Protein AF-A0A0F8W5F3-F1 (afdb_monomer_lite)

Radius of gyration: 30.35 Å; chains: 1; bounding box: 36×34×103 Å

Secondary structure (DSSP, 8-state):
-PPPGGGTS-HHHHHHHHT-B-TTT-PBP-STTEEEEEEEE--SSS--EEEEEEEE-TTT--EEEEE-TTS--SSHHHHHHHHHHHHHHHHHHHHHHHHHHHHTTS--HHHHHHHHHHHTT-SSHHHHHHHTTPPPPPPP-----

Foldseek 3Di:
DPDQPLVLDDPVVQVVQQPDADPPPRHRFDSNQFDDKDWDADPPVQRFIWIWTWGQDPPPRDIDIDIDRVPGPVDPVVVVVVSVVSVVVVVVVVVVVVVVVVCVPDQDPVSVVVVVVVVVVDPDPQRVCVVVVHHDPPPDPPPDD

pLDDT: mean 73.22, std 14.49, range [39.75, 96.0]

Structure (mmCIF, N/CA/C/O backbone):
data_AF-A0A0F8W5F3-F1
#
_entry.id   AF-A0A0F8W5F3-F1
#
loop_
_atom_site.group_PDB
_atom_site.id
_atom_site.type_symbol
_atom_site.label_atom_id
_atom_site.label_alt_id
_atom_site.label_comp_id
_atom_site.label_asym_id
_atom_site.label_entity_id
_atom_site.label_seq_id
_atom_site.pdbx_PDB_ins_code
_atom_site.Cartn_x
_atom_site.Cartn_y
_atom_site.Cartn_z
_atom_site.occupancy
_atom_site.B_iso_or_equiv
_atom_site.auth_seq_id
_atom_site.auth_comp_id
_atom_site.auth_asym_id
_atom_site.auth_atom_id
_atom_site.pdbx_PDB_model_num
ATOM 1 N N . MET A 1 1 ? -5.686 -15.387 12.356 1.00 39.75 1 MET A N 1
ATOM 2 C CA . MET A 1 1 ? -6.046 -14.766 11.063 1.00 39.75 1 MET A CA 1
ATOM 3 C C . MET A 1 1 ? -4.818 -14.066 10.497 1.00 39.75 1 MET A C 1
ATOM 5 O O . MET A 1 1 ? -4.204 -13.306 11.246 1.00 39.75 1 MET A O 1
ATOM 9 N N . PRO A 1 2 ? -4.400 -14.353 9.251 1.00 47.19 2 PRO A N 1
ATOM 10 C CA . PRO A 1 2 ? -3.335 -13.592 8.602 1.00 47.19 2 PRO A CA 1
ATOM 11 C C . PRO A 1 2 ? -3.741 -12.114 8.531 1.00 47.19 2 PRO A C 1
ATOM 13 O O . PRO A 1 2 ? -4.908 -11.794 8.311 1.00 47.19 2 PRO A O 1
ATOM 16 N N . LYS A 1 3 ? -2.796 -11.209 8.799 1.00 50.59 3 LYS A N 1
ATOM 17 C CA . LYS A 1 3 ? -3.056 -9.767 8.715 1.00 50.59 3 LYS A CA 1
ATOM 18 C C . LYS A 1 3 ? -3.326 -9.400 7.250 1.00 50.59 3 LYS A C 1
ATOM 20 O O . LYS A 1 3 ? -2.617 -9.921 6.389 1.00 50.59 3 LYS A O 1
ATOM 25 N N . PRO A 1 4 ? -4.291 -8.511 6.959 1.00 58.03 4 PRO A N 1
ATOM 26 C CA . PRO A 1 4 ? -4.536 -8.072 5.592 1.00 58.03 4 PRO A CA 1
ATOM 27 C C . PRO A 1 4 ? -3.266 -7.434 5.009 1.00 58.03 4 PRO A C 1
ATOM 29 O O . PRO A 1 4 ? -2.551 -6.700 5.703 1.00 58.03 4 PRO A O 1
ATOM 32 N N . PHE A 1 5 ? -2.989 -7.712 3.729 1.00 59.22 5 PHE A N 1
ATOM 33 C CA . PHE A 1 5 ? -1.820 -7.222 2.976 1.00 59.22 5 PHE A CA 1
ATOM 34 C C . PHE A 1 5 ? -1.622 -5.700 3.075 1.00 59.22 5 PHE A C 1
ATOM 36 O O . PHE A 1 5 ? -0.507 -5.181 2.976 1.00 59.22 5 PHE A O 1
ATOM 43 N N . SER A 1 6 ? -2.708 -4.982 3.346 1.00 58.53 6 SER A N 1
ATOM 44 C CA . SER A 1 6 ? -2.778 -3.532 3.433 1.00 58.53 6 SER A CA 1
ATOM 45 C C . SER A 1 6 ? -1.848 -2.881 4.463 1.00 58.53 6 SER A C 1
ATOM 47 O O . SER A 1 6 ? -1.475 -1.720 4.287 1.00 58.53 6 SER A O 1
ATOM 49 N N . TYR A 1 7 ? -1.413 -3.592 5.512 1.00 62.94 7 TYR A N 1
ATOM 50 C CA . TYR A 1 7 ? -0.531 -3.008 6.536 1.00 62.94 7 TYR A CA 1
ATOM 51 C C . TYR A 1 7 ? 0.925 -2.843 6.067 1.00 62.94 7 TYR A C 1
ATOM 53 O O . TYR A 1 7 ? 1.683 -2.037 6.625 1.00 62.94 7 TYR A O 1
ATOM 61 N N . TRP A 1 8 ? 1.335 -3.594 5.044 1.00 68.69 8 TRP A N 1
ATOM 62 C CA . TRP A 1 8 ? 2.713 -3.614 4.543 1.00 68.69 8 TRP A CA 1
ATOM 63 C C . TRP A 1 8 ? 2.935 -2.742 3.316 1.00 68.69 8 TRP A C 1
ATOM 65 O O . TRP A 1 8 ? 4.083 -2.475 2.970 1.00 68.69 8 TRP A O 1
ATOM 75 N N . LEU A 1 9 ? 1.863 -2.222 2.722 1.00 74.19 9 LEU A N 1
ATOM 76 C CA . LEU A 1 9 ? 1.976 -1.341 1.573 1.00 74.19 9 LEU A CA 1
ATOM 77 C C . LEU A 1 9 ? 2.673 -0.018 1.937 1.00 74.19 9 LEU A C 1
ATOM 79 O O . LEU A 1 9 ? 2.374 0.578 2.986 1.00 74.19 9 LEU A O 1
ATOM 83 N N . PRO A 1 10 ? 3.579 0.472 1.074 1.00 74.12 10 PRO A N 1
ATOM 84 C CA . PRO A 1 10 ? 4.069 1.837 1.127 1.00 74.12 10 PRO A CA 1
ATOM 8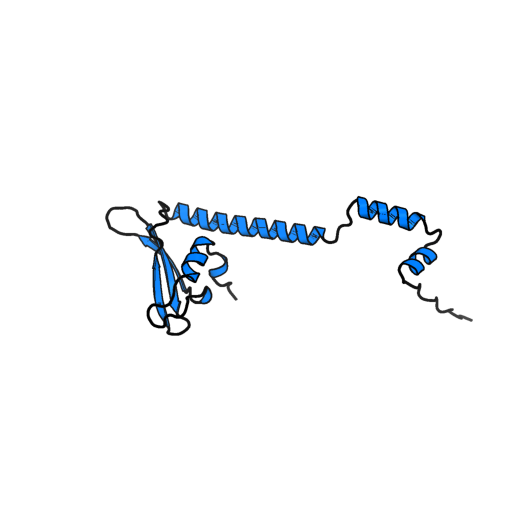5 C C . PRO A 1 10 ? 2.947 2.875 1.112 1.00 74.12 10 PRO A C 1
ATOM 87 O O . PRO A 1 10 ? 1.897 2.670 0.506 1.00 74.12 10 PRO A O 1
ATOM 90 N N . GLU A 1 11 ? 3.177 4.005 1.779 1.00 76.12 11 GLU A N 1
ATOM 91 C CA . GLU A 1 11 ? 2.197 5.093 1.892 1.00 76.12 11 GLU A CA 1
ATOM 92 C C . GLU A 1 11 ? 1.752 5.613 0.521 1.00 76.12 11 GLU A C 1
ATOM 94 O O . GLU A 1 11 ? 0.562 5.772 0.273 1.00 76.12 11 GLU A O 1
ATOM 99 N N . TRP A 1 12 ? 2.689 5.769 -0.413 1.00 76.44 12 TRP A N 1
ATOM 100 C CA . TRP A 1 12 ? 2.390 6.226 -1.767 1.00 76.44 12 TRP A CA 1
ATOM 101 C C . TRP A 1 12 ? 1.472 5.257 -2.541 1.00 76.44 12 TRP A C 1
ATOM 103 O O . TRP A 1 12 ? 0.600 5.702 -3.291 1.00 76.44 12 TRP A O 1
ATOM 113 N N . MET A 1 13 ? 1.600 3.940 -2.320 1.00 79.19 13 MET A N 1
ATOM 114 C CA . MET A 1 13 ? 0.699 2.945 -2.914 1.00 79.19 13 MET A CA 1
ATOM 115 C C . MET A 1 13 ? -0.688 3.061 -2.292 1.00 79.19 13 MET A C 1
ATOM 117 O O . MET A 1 13 ? -1.671 3.126 -3.019 1.00 79.19 13 MET A O 1
ATOM 121 N N . GLN A 1 14 ? -0.773 3.169 -0.963 1.00 79.31 14 GLN A N 1
ATOM 122 C CA . GLN A 1 14 ? -2.052 3.359 -0.270 1.00 79.31 14 GLN A CA 1
ATOM 123 C C . GLN A 1 14 ? -2.776 4.624 -0.753 1.00 79.31 14 GLN A C 1
ATOM 125 O O . GLN A 1 14 ? -3.969 4.572 -1.036 1.00 79.31 14 GLN A O 1
ATOM 130 N N . ASN A 1 15 ? -2.051 5.732 -0.922 1.00 82.19 15 ASN A N 1
ATOM 131 C CA . ASN A 1 15 ? -2.613 6.983 -1.433 1.00 82.19 15 ASN A CA 1
ATOM 132 C C . ASN A 1 15 ? -3.138 6.828 -2.862 1.00 82.19 15 ASN A C 1
ATOM 134 O O . ASN A 1 15 ? -4.204 7.342 -3.181 1.00 82.19 15 ASN A O 1
ATOM 138 N N . THR A 1 16 ? -2.427 6.081 -3.709 1.00 82.12 16 THR A N 1
ATOM 139 C CA . THR A 1 16 ? -2.885 5.811 -5.078 1.00 82.12 16 THR A CA 1
ATOM 140 C C . THR A 1 16 ? -4.128 4.927 -5.101 1.00 82.12 16 THR A C 1
ATOM 142 O O . THR A 1 16 ? -4.979 5.114 -5.955 1.00 82.12 16 THR A O 1
ATOM 145 N N . ILE A 1 17 ? -4.255 3.969 -4.183 1.00 83.75 17 ILE A N 1
ATOM 146 C CA . ILE A 1 17 ? -5.433 3.092 -4.107 1.00 83.75 17 ILE A CA 1
ATOM 147 C C . ILE A 1 17 ? -6.658 3.888 -3.661 1.00 83.75 17 ILE A C 1
ATOM 149 O O . ILE A 1 17 ? -7.705 3.797 -4.292 1.00 83.75 17 ILE A O 1
ATOM 153 N N . ASN A 1 18 ? -6.501 4.729 -2.637 1.00 84.12 18 ASN A N 1
ATOM 154 C CA . ASN A 1 18 ? -7.595 5.520 -2.069 1.00 84.12 18 ASN A CA 1
ATOM 155 C C . ASN A 1 18 ? -8.187 6.551 -3.049 1.00 84.12 18 ASN A C 1
ATOM 157 O O . ASN A 1 18 ? -9.281 7.054 -2.811 1.00 84.12 18 ASN A O 1
ATOM 161 N N . THR A 1 19 ? -7.483 6.896 -4.132 1.00 87.38 19 THR A N 1
ATOM 162 C CA . THR A 1 19 ? -7.998 7.797 -5.179 1.00 87.38 19 THR A CA 1
ATOM 163 C C . THR A 1 19 ? -8.700 7.060 -6.318 1.00 87.38 19 THR A C 1
ATOM 165 O O . THR A 1 19 ? -9.242 7.700 -7.220 1.00 87.38 19 THR A O 1
ATOM 168 N N . ARG A 1 20 ? -8.699 5.722 -6.314 1.00 89.12 20 ARG A N 1
ATOM 169 C CA . ARG A 1 20 ? -9.289 4.907 -7.378 1.00 89.12 20 ARG A CA 1
ATOM 170 C C . ARG A 1 20 ? -10.710 4.497 -7.024 1.00 89.12 20 ARG A C 1
ATOM 172 O O . ARG A 1 20 ? -11.029 4.146 -5.893 1.00 89.12 20 ARG A O 1
ATOM 179 N N . THR A 1 21 ? -11.549 4.477 -8.048 1.00 94.38 21 THR A N 1
ATOM 180 C CA . THR A 1 21 ? -12.921 3.981 -7.984 1.00 94.38 21 THR A CA 1
ATOM 181 C C . THR A 1 21 ? -13.104 2.851 -8.984 1.00 94.38 21 THR A C 1
ATOM 183 O O . THR A 1 21 ? -12.447 2.804 -10.030 1.00 94.38 21 THR A O 1
ATOM 186 N N . CYS A 1 22 ? -13.999 1.922 -8.660 1.00 94.31 22 CYS A N 1
ATOM 187 C CA . CYS A 1 22 ? -14.379 0.844 -9.554 1.00 94.31 22 CYS A CA 1
ATOM 188 C C . CYS A 1 22 ? -14.936 1.424 -10.858 1.00 94.31 22 CYS A C 1
ATOM 190 O O . CYS A 1 22 ? -15.847 2.253 -10.848 1.00 94.31 22 CYS A O 1
ATOM 192 N N . SER A 1 23 ? -14.425 0.971 -12.003 1.00 94.44 23 SER A N 1
ATOM 193 C CA . SER A 1 23 ? -14.892 1.458 -13.303 1.00 94.44 23 SER A CA 1
ATOM 194 C C . SER A 1 23 ? -16.366 1.127 -13.564 1.00 94.44 23 SER A C 1
ATOM 196 O O . SER A 1 23 ? -17.023 1.924 -14.238 1.00 94.44 23 SER A O 1
ATOM 198 N N . GLN A 1 24 ? -16.872 0.027 -12.989 1.00 95.50 24 GLN A N 1
ATOM 199 C CA . GLN A 1 24 ? -18.244 -0.465 -13.150 1.00 95.50 24 GLN A CA 1
ATOM 200 C C . GLN A 1 24 ? -19.247 0.252 -12.237 1.00 95.50 24 GLN A C 1
ATOM 202 O O . GLN A 1 24 ? -20.150 0.919 -12.729 1.00 95.50 24 GLN A O 1
ATOM 207 N N . CYS A 1 25 ? -19.089 0.160 -10.911 1.00 95.56 25 CYS A N 1
ATOM 208 C CA . CYS A 1 25 ? -20.075 0.690 -9.957 1.00 95.56 25 CYS A CA 1
ATOM 209 C C . CYS A 1 25 ? -19.691 2.034 -9.321 1.00 95.56 25 CYS A C 1
ATOM 211 O O . CYS A 1 25 ? -20.444 2.557 -8.509 1.00 95.56 25 CYS A O 1
ATOM 213 N N . LYS A 1 26 ? -18.517 2.586 -9.659 1.00 95.50 26 LYS A N 1
ATOM 214 C CA . LYS A 1 26 ? -17.960 3.839 -9.112 1.00 95.50 26 LYS A CA 1
ATOM 215 C C . LYS A 1 26 ? -17.677 3.847 -7.608 1.00 95.50 26 LYS A C 1
ATOM 217 O O . LYS A 1 26 ? -17.186 4.858 -7.111 1.00 95.50 26 LYS A O 1
ATOM 222 N N . ASN A 1 27 ? -17.877 2.733 -6.904 1.00 94.88 27 ASN A N 1
ATOM 223 C CA . ASN A 1 27 ? -17.501 2.646 -5.497 1.00 94.88 27 ASN A CA 1
ATOM 224 C C . ASN A 1 27 ? -15.978 2.757 -5.330 1.00 94.88 27 ASN A C 1
ATOM 226 O O . ASN A 1 27 ? -15.231 2.208 -6.149 1.00 94.88 27 ASN A O 1
ATOM 230 N N . PRO A 1 28 ? -15.507 3.500 -4.314 1.00 93.31 28 PRO A N 1
ATOM 231 C CA . PRO A 1 28 ? -14.085 3.657 -4.047 1.00 93.31 28 PRO A CA 1
ATOM 232 C C . PRO A 1 28 ? -13.469 2.321 -3.649 1.00 93.31 28 PRO A C 1
ATOM 234 O O . PRO A 1 28 ? -14.083 1.554 -2.910 1.00 93.31 28 PRO A O 1
ATOM 237 N N . TYR A 1 29 ? -12.254 2.062 -4.130 1.00 90.94 29 TYR A N 1
ATOM 238 C CA . TYR A 1 29 ? -11.499 0.904 -3.673 1.00 90.94 29 TYR A CA 1
ATOM 239 C C . TYR A 1 29 ? -10.989 1.134 -2.254 1.00 90.94 29 TYR A C 1
ATOM 241 O O . TYR A 1 29 ? -10.466 2.204 -1.931 1.00 90.94 29 TYR A O 1
ATOM 249 N N . THR A 1 30 ? -11.091 0.106 -1.422 1.00 88.19 30 THR A N 1
ATOM 250 C CA . THR A 1 30 ? -10.489 0.076 -0.094 1.00 88.19 30 THR A CA 1
ATOM 251 C C . THR A 1 30 ? -9.289 -0.864 -0.052 1.00 88.19 30 THR A C 1
ATOM 253 O O . THR A 1 30 ? -8.898 -1.518 -1.021 1.00 88.19 30 THR A O 1
ATOM 256 N N . LYS A 1 31 ? -8.652 -0.912 1.114 1.00 83.50 31 LYS A N 1
ATOM 257 C CA . LYS A 1 31 ? -7.517 -1.788 1.405 1.00 83.50 31 LYS A CA 1
ATOM 258 C C . LYS A 1 31 ? -7.892 -3.268 1.393 1.00 83.50 31 LYS A C 1
ATOM 260 O O . LYS A 1 31 ? -7.029 -4.111 1.161 1.00 83.50 31 LYS A O 1
ATOM 265 N N . GLU A 1 32 ? -9.148 -3.558 1.692 1.00 86.56 32 GLU A N 1
ATOM 266 C CA . GLU A 1 32 ? -9.733 -4.891 1.770 1.00 86.56 32 GLU A CA 1
ATOM 267 C C . GLU A 1 32 ? -10.054 -5.442 0.377 1.00 86.56 32 GLU A C 1
ATOM 269 O O . GLU A 1 32 ? -10.047 -6.654 0.197 1.00 86.56 32 GLU A O 1
ATOM 274 N N . ASP A 1 33 ? -10.234 -4.563 -0.613 1.00 90.06 33 ASP A N 1
ATOM 275 C CA . ASP A 1 33 ? -10.438 -4.942 -2.014 1.00 90.06 33 ASP A CA 1
ATOM 276 C C . ASP A 1 33 ? -9.145 -5.442 -2.689 1.00 90.06 33 ASP A C 1
ATOM 278 O O . ASP A 1 33 ? -9.171 -5.877 -3.836 1.00 90.06 33 ASP A O 1
ATOM 282 N N . ILE A 1 34 ? -7.985 -5.351 -2.029 1.00 88.75 34 ILE A N 1
ATOM 283 C CA . ILE A 1 34 ? -6.696 -5.775 -2.591 1.00 88.75 34 ILE A CA 1
ATOM 284 C C . ILE A 1 34 ? -6.556 -7.291 -2.475 1.00 88.75 34 ILE A C 1
ATOM 286 O O . ILE A 1 34 ? -6.404 -7.819 -1.372 1.00 88.75 34 ILE A O 1
ATOM 290 N N . ILE A 1 35 ? -6.511 -7.974 -3.620 1.00 90.62 35 ILE A N 1
ATOM 291 C CA . ILE A 1 35 ? -6.394 -9.438 -3.677 1.00 90.62 35 ILE A CA 1
ATOM 292 C C . ILE A 1 35 ? -4.993 -9.916 -4.062 1.00 90.62 35 ILE A C 1
ATOM 294 O O . ILE A 1 35 ? -4.589 -11.004 -3.653 1.00 90.62 35 ILE A O 1
ATOM 298 N N . ALA A 1 36 ? -4.221 -9.105 -4.792 1.00 87.19 36 ALA A N 1
ATOM 299 C CA . ALA A 1 36 ? -2.842 -9.431 -5.138 1.00 87.19 36 ALA A CA 1
ATOM 300 C C . ALA A 1 36 ? -1.979 -8.185 -5.370 1.00 87.19 36 ALA A C 1
ATOM 302 O O . ALA A 1 36 ? -2.464 -7.103 -5.705 1.00 87.19 36 ALA A O 1
ATOM 303 N N . ILE A 1 37 ? -0.669 -8.360 -5.209 1.00 83.44 37 ILE A N 1
ATOM 304 C CA . ILE A 1 37 ? 0.364 -7.380 -5.551 1.00 83.44 37 ILE A CA 1
ATOM 305 C C . ILE A 1 37 ? 1.418 -8.139 -6.345 1.00 83.44 37 ILE A C 1
ATOM 307 O O . ILE A 1 37 ? 1.834 -9.221 -5.928 1.00 83.44 37 ILE A O 1
ATOM 311 N N . GLY A 1 38 ? 1.853 -7.590 -7.473 1.00 79.00 38 GLY A N 1
ATOM 312 C CA . GLY A 1 38 ? 2.810 -8.268 -8.334 1.00 79.00 38 GLY A CA 1
ATOM 313 C C . GLY A 1 38 ? 3.653 -7.318 -9.162 1.00 79.00 38 GLY A C 1
ATOM 314 O O . GLY A 1 38 ? 3.496 -6.096 -9.129 1.00 79.00 38 GLY A O 1
ATOM 315 N N . VAL A 1 39 ? 4.565 -7.912 -9.919 1.00 77.94 39 VAL A N 1
ATOM 316 C CA . VAL A 1 39 ? 5.437 -7.221 -10.863 1.00 77.94 39 VAL A CA 1
ATOM 317 C C . VAL A 1 39 ? 5.269 -7.892 -12.212 1.00 77.94 39 VAL A C 1
ATOM 319 O O . VAL A 1 39 ? 5.256 -9.117 -12.297 1.00 77.94 39 VAL A O 1
ATOM 322 N N . ARG A 1 40 ? 5.120 -7.090 -13.265 1.00 77.31 40 ARG A N 1
ATOM 323 C CA . ARG A 1 40 ? 5.062 -7.574 -14.644 1.00 77.31 40 ARG A CA 1
ATOM 324 C C . ARG A 1 40 ? 6.247 -7.037 -15.433 1.00 77.31 40 ARG A C 1
ATOM 326 O O . ARG A 1 40 ? 6.549 -5.847 -15.340 1.00 77.31 40 ARG A O 1
ATOM 333 N N . SER A 1 41 ? 6.889 -7.907 -16.206 1.00 72.69 41 SER A N 1
ATOM 334 C CA . SER A 1 41 ? 7.821 -7.492 -17.256 1.00 72.69 41 SER A CA 1
ATOM 335 C C . SER A 1 41 ? 7.023 -6.933 -18.431 1.00 72.69 41 SER A C 1
ATOM 337 O O . SER A 1 41 ? 5.928 -7.421 -18.722 1.00 72.69 41 SER A O 1
ATOM 339 N N . THR A 1 42 ? 7.545 -5.905 -19.091 1.00 67.88 42 THR A N 1
ATOM 340 C CA . THR A 1 42 ? 7.030 -5.463 -20.390 1.00 67.88 42 TH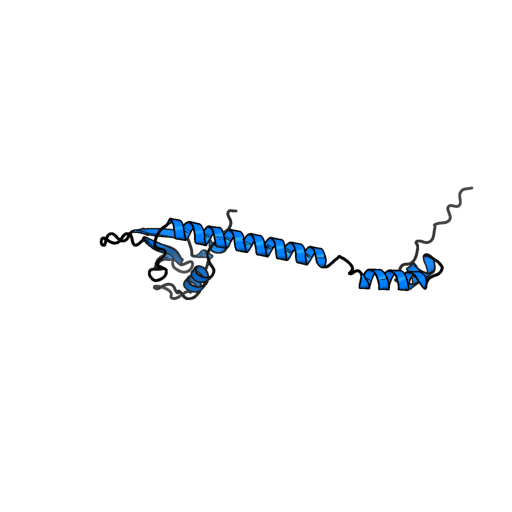R A CA 1
ATOM 341 C C . THR A 1 42 ? 8.042 -5.839 -21.465 1.00 67.88 42 THR A C 1
ATOM 343 O O . THR A 1 42 ? 9.143 -5.304 -21.489 1.00 67.88 42 THR A O 1
ATOM 346 N N . ASP A 1 43 ? 7.677 -6.764 -22.356 1.00 61.00 43 ASP A N 1
ATOM 347 C CA . ASP A 1 43 ? 8.575 -7.369 -23.361 1.00 61.00 43 ASP A CA 1
ATOM 348 C C . ASP A 1 43 ? 8.921 -6.442 -24.547 1.00 61.00 43 ASP A C 1
ATOM 350 O O . ASP A 1 43 ? 9.224 -6.892 -25.649 1.00 61.00 43 ASP A O 1
ATOM 354 N N . ASN A 1 44 ? 8.936 -5.124 -24.345 1.00 60.88 44 ASN A N 1
ATOM 355 C CA . ASN A 1 44 ? 9.214 -4.146 -25.403 1.00 60.88 44 ASN A CA 1
ATOM 356 C C . ASN A 1 44 ? 10.724 -3.888 -25.607 1.00 60.88 44 ASN A C 1
ATOM 358 O O . ASN A 1 44 ? 11.123 -2.799 -26.011 1.00 60.88 44 ASN A O 1
ATOM 362 N N . GLY A 1 45 ? 11.585 -4.864 -25.299 1.00 54.34 45 GLY A N 1
ATOM 363 C CA . GLY A 1 45 ? 13.047 -4.740 -25.420 1.00 54.34 45 GLY A CA 1
ATOM 364 C C . GLY A 1 45 ? 13.721 -3.922 -24.310 1.00 54.34 45 GLY A C 1
ATOM 365 O O . GLY A 1 45 ? 14.947 -3.862 -24.244 1.00 54.34 45 GLY A O 1
ATOM 366 N N . SER A 1 46 ? 12.943 -3.338 -23.402 1.00 57.31 46 SER A N 1
ATOM 367 C CA . SER A 1 46 ? 13.422 -2.736 -22.162 1.00 57.31 46 SER A CA 1
ATOM 368 C C . SER A 1 46 ? 13.183 -3.701 -21.000 1.00 57.31 46 SER A C 1
ATOM 370 O O . SER A 1 46 ? 12.074 -4.206 -20.864 1.00 57.31 46 SER A O 1
ATOM 372 N N . LEU A 1 47 ? 14.166 -3.902 -20.116 1.00 57.50 47 LEU A N 1
ATOM 373 C CA . LEU A 1 47 ? 14.025 -4.610 -18.824 1.00 57.50 47 LEU A CA 1
ATOM 374 C C . LEU A 1 47 ? 13.104 -3.855 -17.830 1.00 57.50 47 LEU A C 1
ATOM 376 O O . LEU A 1 47 ? 13.317 -3.867 -16.619 1.00 57.50 47 LEU A O 1
ATOM 380 N N . GLU A 1 48 ? 12.097 -3.139 -18.328 1.00 64.81 48 GLU A N 1
ATOM 381 C CA . GLU A 1 48 ? 11.186 -2.337 -17.527 1.00 64.81 48 GLU A CA 1
ATOM 382 C C . GLU A 1 48 ? 10.149 -3.252 -16.875 1.00 64.81 48 GLU A C 1
ATOM 384 O O . GLU A 1 48 ? 9.226 -3.785 -17.501 1.00 64.81 48 GLU A O 1
ATOM 389 N N . CYS A 1 49 ? 10.329 -3.435 -15.572 1.00 69.12 49 CYS A N 1
ATOM 390 C CA . CYS A 1 49 ? 9.363 -4.067 -14.697 1.00 69.12 49 CYS A CA 1
ATOM 391 C C . CYS A 1 49 ? 8.387 -3.007 -14.179 1.00 69.12 49 CYS A C 1
ATOM 393 O O . CYS A 1 49 ? 8.794 -1.963 -13.677 1.00 69.12 49 CYS A O 1
ATOM 395 N N . SER A 1 50 ? 7.087 -3.278 -14.268 1.00 74.56 50 SER A N 1
ATOM 396 C CA . SER A 1 50 ? 6.048 -2.434 -13.680 1.00 74.56 50 SER A CA 1
ATOM 397 C C . SER A 1 50 ? 5.362 -3.158 -12.535 1.00 74.56 50 SER A C 1
ATOM 399 O O . SER A 1 50 ? 4.893 -4.286 -12.688 1.00 74.56 50 SER A O 1
ATOM 401 N N . MET A 1 51 ? 5.245 -2.491 -11.393 1.00 77.94 51 MET A N 1
ATOM 402 C CA . MET A 1 51 ? 4.430 -2.999 -10.297 1.00 77.94 51 MET A CA 1
ATOM 403 C C . MET A 1 51 ? 2.946 -2.846 -10.618 1.00 77.94 51 MET A C 1
ATOM 405 O O . MET A 1 51 ? 2.529 -1.862 -11.241 1.00 77.94 51 MET A O 1
ATOM 409 N N . TYR A 1 52 ? 2.145 -3.789 -10.135 1.00 85.12 52 TYR A N 1
ATOM 410 C CA . TYR A 1 52 ? 0.699 -3.690 -10.165 1.00 85.12 52 TYR A CA 1
ATOM 411 C C . TYR A 1 52 ? 0.060 -4.150 -8.854 1.00 85.12 52 TYR A C 1
ATOM 413 O O . TYR A 1 52 ? 0.621 -4.944 -8.099 1.00 85.12 52 TYR A O 1
ATOM 421 N N . ILE A 1 53 ? -1.144 -3.643 -8.608 1.00 88.31 53 ILE A N 1
ATOM 422 C CA . ILE A 1 53 ? -2.065 -4.155 -7.595 1.00 88.31 53 ILE A CA 1
ATOM 423 C C . ILE A 1 53 ? -3.315 -4.646 -8.311 1.00 88.31 53 ILE A C 1
ATOM 425 O O . ILE A 1 53 ? -3.836 -3.959 -9.193 1.00 88.31 53 ILE A O 1
ATOM 429 N N . GLU A 1 54 ? -3.772 -5.833 -7.933 1.00 91.75 54 GLU A N 1
ATOM 430 C CA . GLU A 1 54 ? -5.054 -6.379 -8.354 1.00 91.75 54 GLU A CA 1
ATOM 431 C C . GLU A 1 54 ? -6.100 -6.134 -7.271 1.00 91.75 54 GLU A C 1
ATOM 433 O O . GLU A 1 54 ? -5.885 -6.415 -6.086 1.00 91.75 54 GLU A O 1
ATOM 438 N N . HIS A 1 55 ? -7.231 -5.594 -7.708 1.00 92.38 55 HIS A N 1
ATOM 439 C CA . HIS A 1 55 ? -8.367 -5.252 -6.874 1.00 92.38 55 HIS A CA 1
ATOM 440 C C . HIS A 1 55 ? -9.575 -6.090 -7.269 1.00 92.38 55 HIS A C 1
ATOM 442 O O . HIS A 1 55 ? -9.844 -6.229 -8.460 1.00 92.38 55 HIS A O 1
ATOM 448 N N . GLU A 1 56 ? -10.348 -6.550 -6.294 1.00 94.62 56 GLU A N 1
ATOM 449 C CA . GLU A 1 56 ? -11.694 -7.086 -6.478 1.00 94.62 56 GLU A CA 1
ATOM 450 C C . GLU A 1 56 ? -12.679 -6.165 -5.759 1.00 94.62 56 GLU A C 1
ATOM 452 O O . GLU A 1 56 ? -12.610 -5.998 -4.547 1.00 94.62 56 GLU A O 1
ATOM 457 N N . CYS A 1 57 ? -13.568 -5.504 -6.505 1.00 94.50 57 CYS A N 1
ATOM 458 C CA . CYS A 1 57 ? -14.499 -4.547 -5.914 1.00 94.50 57 CYS A CA 1
ATOM 459 C C . CYS A 1 57 ? -15.494 -5.256 -4.989 1.00 94.50 57 CYS A C 1
ATOM 461 O O . CYS A 1 57 ? -16.376 -5.964 -5.475 1.00 94.50 57 CYS A O 1
ATOM 463 N N . SER A 1 58 ? -15.442 -4.973 -3.688 1.00 93.62 58 SER A N 1
ATOM 464 C CA . SER A 1 58 ? -16.369 -5.505 -2.675 1.00 93.62 58 SER A CA 1
ATOM 465 C C . SER A 1 58 ? -17.857 -5.317 -2.985 1.00 93.62 58 SER A C 1
ATOM 467 O O . SER A 1 58 ? -18.692 -6.051 -2.466 1.00 93.62 58 SER A O 1
ATOM 469 N 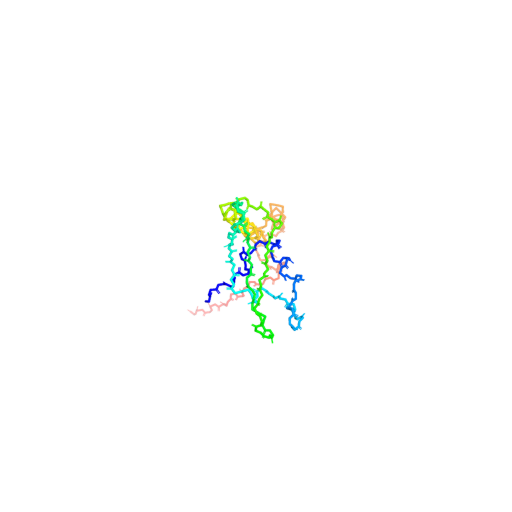N . SER A 1 59 ? -18.216 -4.344 -3.824 1.00 94.81 59 SER A N 1
ATOM 470 C CA . SER A 1 59 ? -19.617 -4.048 -4.142 1.00 94.81 59 SER A CA 1
ATOM 471 C C . SER A 1 59 ? -20.167 -4.786 -5.360 1.00 94.81 59 SER A C 1
ATOM 473 O O . SER A 1 59 ? -21.367 -5.025 -5.423 1.00 94.81 59 SER A O 1
ATOM 475 N N . CYS A 1 60 ? -19.333 -5.095 -6.357 1.00 95.38 60 CYS A N 1
ATOM 476 C CA . CYS A 1 60 ? -19.799 -5.687 -7.621 1.00 95.38 60 CYS A CA 1
ATOM 477 C C . CYS A 1 60 ? -18.945 -6.856 -8.132 1.00 95.38 60 CYS A C 1
ATOM 479 O O . CYS A 1 60 ? -19.224 -7.386 -9.203 1.00 95.38 60 CYS A O 1
ATOM 481 N N . GLY A 1 61 ? -17.886 -7.236 -7.413 1.00 93.94 61 GLY A N 1
ATOM 482 C CA . GLY A 1 61 ? -16.962 -8.312 -7.782 1.00 93.94 61 GLY A CA 1
ATOM 483 C C . GLY A 1 61 ? -16.050 -8.000 -8.973 1.00 93.94 61 GLY A C 1
ATOM 484 O O . GLY A 1 61 ? -15.246 -8.840 -9.368 1.00 93.94 61 GLY A O 1
ATOM 485 N N . TYR A 1 62 ? -16.144 -6.807 -9.573 1.00 96.00 62 TYR A N 1
ATOM 486 C CA . TYR A 1 62 ? -15.328 -6.460 -10.734 1.00 96.00 62 TYR A CA 1
ATOM 487 C C . TYR A 1 62 ? -13.840 -6.392 -10.378 1.00 96.00 62 TYR A C 1
ATOM 489 O O . TYR A 1 62 ? -13.449 -5.690 -9.436 1.00 96.00 62 TYR A O 1
ATOM 497 N N . ARG A 1 63 ? -13.017 -7.070 -11.187 1.00 95.31 63 ARG A N 1
ATOM 498 C CA . ARG A 1 63 ? -11.563 -7.100 -11.033 1.00 95.31 63 ARG A CA 1
ATOM 499 C C . ARG A 1 63 ? -10.872 -6.036 -11.869 1.00 95.31 63 ARG A C 1
ATOM 501 O O . ARG A 1 63 ? -11.168 -5.869 -13.051 1.00 95.31 63 ARG A O 1
ATOM 508 N N . ALA A 1 64 ? -9.933 -5.325 -11.257 1.00 92.25 64 ALA A N 1
ATOM 509 C CA . ALA A 1 64 ? -9.172 -4.269 -11.910 1.00 92.25 64 ALA A CA 1
ATOM 510 C C . ALA A 1 64 ? -7.692 -4.319 -11.532 1.00 92.25 64 ALA A C 1
ATOM 512 O O . ALA A 1 64 ? -7.325 -4.746 -10.440 1.00 92.25 64 ALA A O 1
ATOM 513 N N . LEU A 1 65 ? -6.848 -3.813 -12.434 1.00 90.62 65 LEU A N 1
ATOM 514 C CA . LEU A 1 65 ? -5.408 -3.701 -12.233 1.00 90.62 65 LEU A CA 1
ATOM 515 C C . LEU A 1 65 ? -4.989 -2.232 -12.175 1.00 90.62 65 LEU A C 1
ATOM 517 O O . LEU A 1 65 ? -5.223 -1.472 -13.116 1.00 90.62 65 LEU A O 1
ATOM 521 N N . THR A 1 66 ? -4.297 -1.853 -11.104 1.00 87.44 66 THR A N 1
ATOM 522 C CA . THR A 1 66 ? -3.625 -0.554 -10.984 1.00 87.44 66 THR A CA 1
ATOM 523 C C . THR A 1 66 ? -2.137 -0.754 -11.233 1.00 87.44 66 THR A C 1
ATOM 525 O O . THR A 1 66 ? -1.474 -1.415 -10.443 1.00 87.44 66 THR A O 1
ATOM 528 N N . THR A 1 67 ? -1.601 -0.203 -12.327 1.00 84.00 67 THR A N 1
ATOM 529 C CA . THR A 1 67 ? -0.163 -0.275 -12.658 1.00 84.00 67 THR A CA 1
ATOM 530 C C . THR A 1 67 ? 0.556 1.024 -12.295 1.00 84.00 67 THR A C 1
ATOM 532 O O . THR A 1 67 ? 0.044 2.111 -12.560 1.00 84.00 67 THR A O 1
ATOM 535 N N . PHE A 1 68 ? 1.772 0.923 -11.758 1.00 78.31 68 PHE A N 1
ATOM 536 C CA . PHE A 1 68 ? 2.581 2.054 -11.289 1.00 78.31 68 PHE A CA 1
ATOM 537 C C . PHE A 1 68 ? 3.748 2.384 -12.235 1.00 78.31 68 PHE A C 1
ATOM 539 O O . PHE A 1 68 ? 4.903 2.399 -11.827 1.00 78.31 68 PHE A O 1
ATOM 546 N N . ALA A 1 69 ? 3.454 2.663 -13.508 1.00 63.00 69 ALA A N 1
ATOM 547 C CA . ALA A 1 69 ? 4.470 2.839 -14.560 1.00 63.00 69 ALA A CA 1
ATOM 548 C C . ALA A 1 69 ? 5.413 4.054 -14.374 1.00 63.00 69 ALA A C 1
ATOM 550 O O . ALA A 1 69 ? 6.486 4.098 -14.965 1.00 63.00 69 ALA A O 1
ATOM 551 N N . GLN A 1 70 ? 5.028 5.053 -13.569 1.00 56.06 70 GLN A N 1
ATOM 552 C CA . GLN A 1 70 ? 5.832 6.267 -13.345 1.00 56.06 70 GLN A CA 1
ATOM 553 C C . GLN A 1 70 ? 6.866 6.131 -12.218 1.00 56.06 70 GLN A C 1
ATOM 555 O O . GLN A 1 70 ? 7.762 6.964 -12.107 1.00 56.06 70 GLN A O 1
ATOM 560 N N . GLN A 1 71 ? 6.772 5.089 -11.389 1.00 57.00 71 GLN A N 1
ATOM 561 C CA . GLN A 1 71 ? 7.756 4.795 -10.348 1.00 57.00 71 GLN A CA 1
ATOM 562 C C . GLN A 1 71 ? 8.731 3.766 -10.924 1.00 57.00 71 GLN A C 1
ATOM 564 O O . GLN A 1 71 ? 8.614 2.569 -10.670 1.00 57.00 71 GLN A O 1
ATOM 569 N N . LYS A 1 72 ? 9.635 4.239 -11.792 1.00 50.44 72 LYS A N 1
ATOM 570 C CA . LYS A 1 72 ? 10.698 3.429 -12.397 1.00 50.44 72 LYS A CA 1
ATOM 571 C C . LYS A 1 72 ? 11.716 3.043 -11.328 1.00 50.44 72 LYS A C 1
ATOM 573 O O . LYS A 1 72 ? 12.777 3.653 -11.228 1.00 50.44 72 LYS A O 1
ATOM 57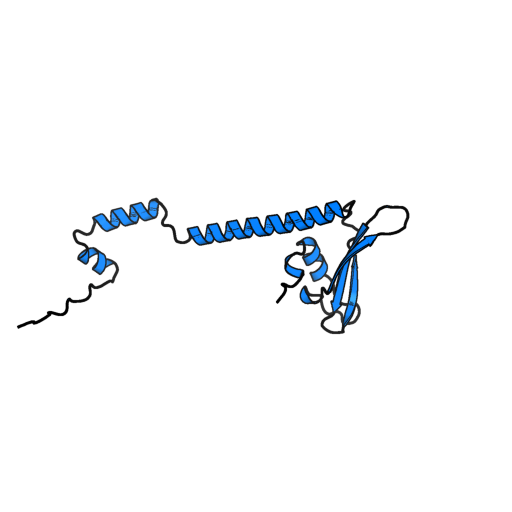8 N N . GLU A 1 73 ? 11.413 2.036 -10.525 1.00 53.69 73 GLU A N 1
ATOM 579 C CA . GLU A 1 73 ? 12.500 1.260 -9.952 1.00 53.69 73 GLU A CA 1
ATOM 580 C C . GLU A 1 73 ? 13.024 0.336 -11.042 1.00 53.69 73 GLU A C 1
ATOM 582 O O . GLU A 1 73 ? 12.289 -0.439 -11.649 1.00 53.69 73 GLU A O 1
ATOM 587 N N . THR A 1 74 ? 14.306 0.501 -11.351 1.00 52.72 74 THR A N 1
ATOM 588 C CA . THR A 1 74 ? 14.989 -0.140 -12.477 1.00 52.72 74 THR A CA 1
ATOM 589 C C . THR A 1 74 ? 15.111 -1.655 -12.320 1.00 52.72 74 THR A C 1
ATOM 591 O O . THR A 1 74 ? 15.528 -2.329 -13.258 1.00 52.72 74 THR A O 1
ATOM 594 N N . SER A 1 75 ? 14.743 -2.207 -11.158 1.00 61.00 75 SER A N 1
ATOM 595 C CA . SER A 1 75 ? 14.774 -3.640 -10.893 1.00 61.00 75 SER A CA 1
ATOM 596 C C . SER A 1 75 ? 13.800 -4.063 -9.786 1.00 61.00 75 SER A C 1
ATOM 598 O O . SER A 1 75 ? 13.471 -3.300 -8.876 1.00 61.00 75 SER A O 1
ATOM 600 N N . LEU A 1 76 ? 13.394 -5.336 -9.829 1.00 61.16 76 LEU A N 1
ATOM 601 C CA . LEU A 1 76 ? 12.669 -6.025 -8.751 1.00 61.16 76 LEU A CA 1
ATOM 602 C C . LEU A 1 76 ? 13.403 -5.930 -7.398 1.00 61.16 76 LEU A C 1
ATOM 604 O O . LEU A 1 76 ? 12.778 -5.892 -6.340 1.00 61.16 76 LEU A O 1
ATOM 608 N N . GLU A 1 77 ? 14.735 -5.883 -7.430 1.00 65.38 77 GLU A N 1
ATOM 609 C CA . GLU A 1 77 ? 15.579 -5.780 -6.241 1.00 65.38 77 GLU A CA 1
ATOM 610 C C . GLU A 1 77 ? 15.432 -4.426 -5.537 1.00 65.38 77 GLU A C 1
ATOM 612 O O . GLU A 1 77 ? 15.291 -4.396 -4.311 1.00 65.38 77 GLU A O 1
ATOM 617 N N . GLY A 1 78 ? 15.385 -3.324 -6.297 1.00 65.69 78 GLY A N 1
ATOM 618 C CA . GLY A 1 78 ? 15.079 -1.995 -5.753 1.00 65.69 78 GLY A CA 1
ATOM 619 C C . GLY A 1 78 ? 13.760 -2.000 -4.977 1.00 65.69 78 GLY A C 1
ATOM 620 O O . GLY A 1 78 ? 13.689 -1.499 -3.853 1.00 65.69 78 GLY A O 1
ATOM 621 N N . MET A 1 79 ? 12.776 -2.728 -5.505 1.00 66.69 79 MET A N 1
ATOM 622 C CA . MET A 1 79 ? 11.421 -2.788 -4.955 1.00 66.69 79 MET A CA 1
ATOM 623 C C . MET A 1 79 ? 11.349 -3.589 -3.671 1.00 66.69 79 MET A C 1
ATOM 625 O O . MET A 1 79 ? 10.773 -3.140 -2.674 1.00 66.69 79 MET A O 1
ATOM 629 N N . CYS A 1 80 ? 11.990 -4.754 -3.655 1.00 71.12 80 CYS A N 1
ATOM 630 C CA . CYS A 1 80 ? 12.159 -5.530 -2.437 1.00 71.12 80 CYS A CA 1
ATOM 631 C C . CYS A 1 80 ? 12.869 -4.697 -1.359 1.00 71.12 80 CYS A C 1
ATOM 633 O O . CYS A 1 80 ? 12.425 -4.684 -0.207 1.00 71.12 80 CYS A O 1
ATOM 635 N N . CYS A 1 81 ? 13.911 -3.943 -1.724 1.00 72.06 81 CYS A N 1
ATOM 636 C CA . CYS A 1 81 ? 14.609 -3.043 -0.808 1.00 72.06 81 CYS A CA 1
ATOM 637 C C . CYS A 1 81 ? 13.688 -1.944 -0.256 1.00 72.06 81 CYS A C 1
ATOM 639 O O . CYS A 1 81 ? 13.629 -1.773 0.964 1.00 72.06 81 CYS A O 1
ATOM 641 N N . ALA A 1 82 ? 12.909 -1.259 -1.097 1.00 68.88 82 ALA A N 1
ATOM 642 C CA . ALA A 1 82 ? 11.984 -0.208 -0.669 1.00 68.88 82 ALA A CA 1
ATOM 643 C C . ALA A 1 82 ? 10.898 -0.731 0.291 1.00 68.88 82 ALA A C 1
ATOM 645 O O . ALA A 1 82 ? 10.611 -0.109 1.322 1.00 68.88 82 ALA A O 1
ATOM 646 N N . ILE A 1 83 ? 10.326 -1.908 0.009 1.00 71.81 83 ILE A N 1
ATOM 647 C CA . ILE A 1 83 ? 9.348 -2.567 0.891 1.00 71.81 83 ILE A CA 1
ATOM 648 C C . ILE A 1 83 ? 9.999 -2.927 2.234 1.00 71.81 83 ILE A C 1
ATOM 650 O O . ILE A 1 83 ? 9.452 -2.614 3.299 1.00 71.81 83 ILE A O 1
ATOM 654 N N . LEU A 1 84 ? 11.183 -3.546 2.207 1.00 74.81 84 LEU A N 1
ATOM 655 C CA . LEU A 1 84 ? 11.916 -3.939 3.412 1.00 74.81 84 LEU A CA 1
ATOM 656 C C . LEU A 1 84 ? 12.311 -2.730 4.267 1.00 74.81 84 LEU A C 1
ATOM 658 O O . LEU A 1 84 ? 12.166 -2.770 5.494 1.00 74.81 84 LEU A O 1
ATOM 662 N N . GLU A 1 85 ? 12.768 -1.643 3.649 1.00 75.44 85 GLU A N 1
ATOM 663 C CA . GLU A 1 85 ? 13.046 -0.389 4.343 1.00 75.44 85 GLU A CA 1
ATOM 664 C C . GLU A 1 85 ? 11.801 0.168 5.023 1.00 75.44 85 GLU A C 1
ATOM 666 O O . GLU A 1 85 ? 11.867 0.577 6.184 1.00 75.44 85 GLU A O 1
ATOM 671 N N . ASN A 1 86 ? 10.655 0.145 4.345 1.00 69.06 86 ASN A N 1
ATOM 672 C CA . ASN A 1 86 ? 9.413 0.657 4.908 1.00 69.06 86 ASN A CA 1
ATOM 673 C C . ASN A 1 86 ? 8.956 -0.175 6.118 1.00 69.06 86 ASN A C 1
ATOM 675 O O . ASN A 1 86 ? 8.604 0.371 7.167 1.00 69.06 86 ASN A O 1
ATOM 679 N N . ILE A 1 87 ? 9.070 -1.505 6.031 1.00 73.31 87 ILE A N 1
ATOM 680 C CA . ILE A 1 87 ? 8.823 -2.414 7.161 1.00 73.31 87 ILE A CA 1
ATOM 681 C C . ILE A 1 87 ? 9.773 -2.099 8.329 1.00 73.31 87 ILE A C 1
ATOM 683 O O . ILE A 1 87 ? 9.335 -2.025 9.482 1.00 73.31 87 ILE A O 1
ATOM 687 N N . ARG A 1 88 ? 11.068 -1.882 8.060 1.00 75.19 88 ARG A N 1
ATOM 688 C CA . ARG A 1 88 ? 12.063 -1.521 9.087 1.00 75.19 88 ARG A CA 1
ATOM 689 C C . ARG A 1 88 ? 11.750 -0.170 9.736 1.00 75.19 88 ARG A C 1
ATOM 691 O O . ARG A 1 88 ? 11.795 -0.072 10.965 1.00 75.19 88 ARG A O 1
ATOM 698 N N . ARG A 1 89 ? 11.389 0.849 8.949 1.00 73.31 89 ARG A N 1
ATOM 699 C CA . ARG A 1 89 ? 10.999 2.180 9.448 1.00 73.31 89 ARG A CA 1
ATOM 700 C C . ARG A 1 89 ? 9.773 2.085 10.353 1.00 73.31 89 ARG A C 1
ATOM 702 O O . ARG A 1 89 ? 9.850 2.556 11.487 1.00 73.31 89 ARG A O 1
ATOM 709 N N . LYS A 1 90 ? 8.717 1.376 9.925 1.00 66.94 90 LYS A N 1
ATOM 710 C CA . LYS A 1 90 ? 7.507 1.142 10.737 1.00 66.94 90 LYS A CA 1
ATOM 711 C C . LYS A 1 90 ? 7.829 0.464 12.077 1.00 66.94 90 LYS A C 1
ATOM 713 O O . LYS A 1 90 ? 7.366 0.926 13.124 1.00 66.94 90 LYS A O 1
ATOM 718 N N . LYS A 1 91 ? 8.690 -0.564 12.079 1.00 67.44 91 LYS A N 1
ATOM 719 C CA . LYS A 1 91 ? 9.155 -1.228 13.316 1.00 67.44 91 LYS A CA 1
ATOM 720 C C . LYS A 1 91 ? 9.916 -0.275 14.246 1.00 67.44 91 LYS A C 1
ATOM 722 O O . LYS A 1 91 ? 9.714 -0.313 15.460 1.00 67.44 91 LYS A O 1
ATOM 727 N N . LYS A 1 92 ? 10.774 0.597 13.701 1.00 66.25 92 LYS A N 1
ATOM 728 C CA . LYS A 1 92 ? 11.531 1.585 14.490 1.00 66.25 92 LYS A CA 1
ATOM 729 C C . LYS A 1 92 ? 10.599 2.608 15.145 1.00 66.25 92 LYS A C 1
ATOM 731 O O . LYS A 1 92 ? 10.718 2.838 16.346 1.00 66.25 92 LYS A O 1
ATOM 736 N N . THR A 1 93 ? 9.634 3.152 14.403 1.00 62.41 93 THR A N 1
ATOM 737 C CA . THR A 1 93 ? 8.634 4.093 14.940 1.00 62.41 93 THR A CA 1
ATOM 738 C C . THR A 1 93 ? 7.753 3.469 16.017 1.00 62.41 93 THR A C 1
ATOM 740 O O . THR A 1 93 ? 7.448 4.120 17.014 1.00 62.41 93 THR A O 1
ATOM 743 N N . GLU A 1 94 ? 7.395 2.193 15.879 1.00 60.88 94 GLU A N 1
ATOM 744 C CA . GLU A 1 94 ? 6.606 1.488 16.887 1.00 60.88 94 GLU A CA 1
ATOM 745 C C . GLU A 1 94 ? 7.399 1.249 18.179 1.00 60.88 94 GLU A C 1
ATOM 747 O O . GLU A 1 94 ? 6.887 1.508 19.270 1.00 60.88 94 GLU A O 1
ATOM 752 N N . LYS A 1 95 ? 8.682 0.875 18.069 1.00 59.66 95 LYS A N 1
ATOM 753 C CA . LYS A 1 95 ? 9.595 0.777 19.219 1.00 59.66 95 LYS A CA 1
ATOM 754 C C . LYS A 1 95 ? 9.763 2.132 19.917 1.00 59.66 95 LYS A C 1
ATOM 756 O O . LYS A 1 95 ? 9.691 2.201 21.142 1.00 59.66 95 LYS A O 1
ATOM 761 N N . SER A 1 96 ? 9.917 3.218 19.158 1.00 58.94 96 SER A N 1
ATOM 762 C CA . SER A 1 96 ? 9.979 4.581 19.701 1.00 58.94 96 SER A CA 1
ATOM 763 C C . SER A 1 96 ? 8.677 4.999 20.395 1.00 58.94 96 SER A C 1
ATOM 765 O O . SER A 1 96 ? 8.727 5.620 21.454 1.00 58.94 96 SER A O 1
ATOM 767 N N . ARG A 1 97 ? 7.511 4.622 19.855 1.00 56.12 97 ARG A N 1
ATOM 768 C CA . ARG A 1 97 ? 6.200 4.876 20.473 1.00 56.12 97 ARG A CA 1
ATOM 769 C C . ARG A 1 97 ? 6.026 4.106 21.784 1.00 56.12 97 ARG A C 1
ATOM 771 O O . ARG A 1 97 ? 5.563 4.684 22.761 1.00 56.12 97 ARG A O 1
ATOM 778 N N . MET A 1 98 ? 6.438 2.837 21.837 1.00 58.06 98 MET A N 1
ATOM 779 C CA . MET A 1 98 ? 6.414 2.051 23.078 1.00 58.06 98 MET A CA 1
ATOM 780 C C . MET A 1 98 ? 7.368 2.604 24.143 1.00 58.06 98 MET A C 1
ATOM 782 O O . MET A 1 98 ? 7.020 2.636 25.320 1.00 58.06 98 MET A O 1
ATOM 786 N N . LEU A 1 99 ? 8.550 3.085 23.744 1.00 57.00 99 LEU A N 1
ATOM 787 C CA . LEU A 1 99 ? 9.484 3.745 24.661 1.00 57.00 99 LEU A CA 1
ATOM 788 C C . LEU A 1 99 ? 8.923 5.061 25.213 1.00 57.00 99 LEU A C 1
ATOM 790 O O . LEU A 1 99 ? 9.140 5.355 26.383 1.00 57.00 99 LEU A O 1
ATOM 794 N N . ARG A 1 100 ? 8.177 5.832 24.409 1.00 54.59 100 ARG A N 1
ATOM 795 C CA . ARG A 1 100 ? 7.476 7.034 24.891 1.00 54.59 100 ARG A CA 1
ATOM 796 C C . ARG A 1 100 ? 6.366 6.687 25.884 1.00 54.59 100 ARG A C 1
ATOM 798 O O . ARG A 1 100 ? 6.349 7.273 26.955 1.00 54.59 100 ARG A O 1
ATOM 805 N N . LYS A 1 101 ? 5.550 5.664 25.605 1.00 52.16 101 LYS A N 1
ATOM 806 C CA . LYS A 1 101 ? 4.535 5.171 26.556 1.00 52.16 101 LYS A CA 1
ATOM 807 C C . LYS A 1 101 ? 5.131 4.660 27.873 1.00 52.16 101 LYS A C 1
ATOM 809 O O . LYS A 1 101 ? 4.533 4.835 28.921 1.00 52.16 101 LYS A O 1
ATOM 814 N N . ARG A 1 102 ? 6.334 4.068 27.854 1.00 50.84 102 ARG A N 1
ATOM 815 C CA . ARG A 1 102 ? 7.048 3.698 29.095 1.00 50.84 102 ARG A CA 1
ATOM 816 C C . ARG A 1 102 ? 7.553 4.901 29.897 1.00 50.84 102 ARG A C 1
ATOM 818 O O . ARG A 1 102 ? 7.766 4.757 31.092 1.00 50.84 102 ARG A O 1
ATOM 825 N N . LYS A 1 103 ? 7.762 6.062 29.267 1.00 51.94 103 LYS A N 1
ATOM 826 C CA . LYS A 1 103 ? 8.177 7.290 29.962 1.00 51.94 103 LYS A CA 1
ATOM 827 C C . LYS A 1 103 ? 7.015 8.036 30.625 1.00 51.94 103 LYS A C 1
ATOM 829 O O . LYS A 1 103 ? 7.279 8.831 31.512 1.00 51.94 103 LYS A O 1
ATOM 834 N N . GLU A 1 104 ? 5.762 7.745 30.268 1.00 50.03 104 GLU A N 1
ATOM 835 C CA . GLU A 1 104 ? 4.556 8.359 30.863 1.00 50.03 104 GLU A CA 1
ATOM 836 C C . GLU A 1 104 ? 4.274 7.922 32.320 1.00 50.03 104 GLU A C 1
ATOM 838 O O . GLU A 1 104 ? 3.265 8.314 32.890 1.00 50.03 104 GLU A O 1
ATOM 843 N N . GLY A 1 105 ? 5.164 7.146 32.950 1.00 54.47 105 GLY A N 1
ATOM 844 C CA . GLY A 1 105 ? 5.086 6.781 34.372 1.00 54.47 105 GLY A CA 1
ATOM 845 C C . GLY A 1 105 ? 6.406 6.928 35.132 1.00 54.47 105 GLY A C 1
ATOM 846 O O . GLY A 1 105 ? 6.528 6.416 36.239 1.00 54.47 105 GLY A O 1
ATOM 847 N N . ILE A 1 106 ? 7.416 7.574 34.538 1.00 61.31 106 ILE A N 1
ATOM 848 C CA . ILE A 1 106 ? 8.702 7.815 35.199 1.00 61.31 106 ILE A CA 1
ATOM 849 C C . ILE A 1 106 ? 8.705 9.270 35.654 1.00 61.31 106 ILE A C 1
ATOM 851 O O . ILE A 1 106 ? 8.777 10.166 34.814 1.00 61.31 106 ILE A O 1
ATOM 855 N N . MET A 1 107 ? 8.631 9.489 36.970 1.00 63.41 107 MET A N 1
ATOM 856 C CA . MET A 1 107 ? 8.826 10.815 37.554 1.00 63.41 107 MET A CA 1
ATOM 857 C C . MET A 1 107 ? 10.164 11.384 37.075 1.00 63.41 107 MET A C 1
ATOM 859 O O . MET A 1 107 ? 11.208 10.735 37.167 1.00 63.41 107 MET A O 1
ATOM 863 N N . THR A 1 108 ? 10.134 12.599 36.549 1.00 77.75 108 THR A N 1
ATOM 864 C CA . THR A 1 108 ? 11.331 13.368 36.212 1.00 77.75 108 THR A CA 1
ATOM 865 C C . THR A 1 108 ? 12.134 13.675 37.478 1.00 77.75 108 THR A C 1
ATOM 867 O O . THR A 1 108 ? 11.578 13.753 38.570 1.00 77.75 108 THR A O 1
ATOM 870 N N . GLU A 1 109 ? 13.443 13.913 37.359 1.00 73.62 109 GLU A N 1
ATOM 871 C CA . GLU A 1 109 ? 14.292 14.276 38.513 1.00 73.62 109 GLU A CA 1
ATOM 872 C C . GLU A 1 109 ? 13.749 15.491 39.286 1.00 73.62 109 GLU A C 1
ATOM 874 O O . GLU A 1 109 ? 13.856 15.566 40.512 1.00 73.62 109 GLU A O 1
ATOM 879 N N . ARG A 1 110 ? 13.098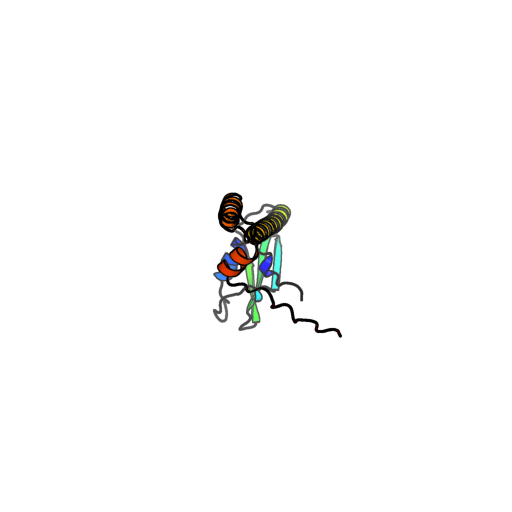 16.423 38.576 1.00 78.19 110 ARG A N 1
ATOM 880 C CA . ARG A 1 110 ? 12.420 17.578 39.168 1.00 78.19 110 ARG A CA 1
ATOM 881 C C . ARG A 1 110 ? 11.205 17.164 39.997 1.00 78.19 110 ARG A C 1
ATOM 883 O O . ARG A 1 110 ? 11.051 17.660 41.108 1.00 78.19 110 ARG A O 1
ATOM 890 N N . GLU A 1 111 ? 10.369 16.267 39.482 1.00 77.31 111 GLU A N 1
ATOM 891 C CA . GLU A 1 111 ? 9.210 15.729 40.206 1.00 77.31 111 GLU A CA 1
ATOM 892 C C . GLU A 1 111 ? 9.650 14.895 41.413 1.00 77.31 111 GLU A C 1
ATOM 894 O O . GLU A 1 111 ? 9.066 15.028 42.485 1.00 77.31 111 GLU A O 1
ATOM 899 N N . VAL A 1 112 ? 10.726 14.108 41.287 1.00 77.12 112 VAL A N 1
ATOM 900 C CA . VAL A 1 112 ? 11.327 13.375 42.416 1.00 77.12 112 VAL A CA 1
ATOM 901 C C . VAL A 1 112 ? 11.805 14.352 43.487 1.00 77.12 112 VAL A C 1
ATOM 903 O O . VAL A 1 112 ? 11.478 14.191 44.659 1.00 77.12 112 VAL A O 1
ATOM 906 N N . SER A 1 113 ? 12.510 15.414 43.097 1.00 80.06 113 SER A N 1
ATOM 907 C CA . SER A 1 113 ? 12.993 16.439 44.031 1.00 80.06 113 SER A CA 1
ATOM 908 C C . SER A 1 113 ? 11.845 17.186 44.718 1.00 80.06 113 SER A C 1
ATOM 910 O O . SER A 1 113 ? 11.894 17.445 45.918 1.00 80.06 113 SER A O 1
ATOM 912 N N . GLN A 1 114 ? 10.777 17.506 43.983 1.00 79.69 114 GLN A N 1
ATOM 913 C CA . GLN A 1 114 ? 9.576 18.135 44.539 1.00 79.69 114 GLN A CA 1
ATOM 914 C C . GLN A 1 114 ? 8.833 17.210 45.504 1.00 79.69 114 GLN A C 1
ATOM 916 O O . GLN A 1 114 ? 8.374 17.670 46.552 1.00 79.69 114 GLN A O 1
ATOM 921 N N . PHE A 1 115 ? 8.748 15.919 45.185 1.00 79.62 115 PHE A N 1
ATOM 922 C CA . PHE A 1 115 ? 8.162 14.915 46.062 1.00 79.62 115 PHE A CA 1
ATOM 923 C C . PHE A 1 115 ? 8.974 14.767 47.350 1.00 79.62 115 PHE A C 1
ATOM 925 O O . PHE A 1 115 ? 8.410 14.880 48.432 1.00 79.62 115 PHE A O 1
ATOM 932 N N . LEU A 1 116 ? 10.299 14.630 47.256 1.00 80.69 116 LEU A N 1
ATOM 933 C CA . LEU A 1 116 ? 11.186 14.535 48.420 1.00 80.69 116 LEU A CA 1
ATOM 934 C C . LEU A 1 116 ? 11.122 15.791 49.304 1.00 80.69 116 LEU A C 1
ATOM 936 O O . LEU A 1 116 ? 11.018 15.677 50.523 1.00 80.69 116 LEU A O 1
ATOM 940 N N . ASN A 1 117 ? 11.093 16.985 48.706 1.00 82.81 117 ASN A N 1
ATOM 941 C CA . ASN A 1 117 ? 10.917 18.238 49.449 1.00 82.81 117 ASN A CA 1
ATOM 942 C C . ASN A 1 117 ? 9.541 18.339 50.113 1.00 82.81 117 ASN A C 1
ATOM 944 O O . ASN A 1 117 ? 9.402 18.962 51.162 1.00 82.81 117 ASN A O 1
ATOM 948 N N . SER A 1 118 ? 8.510 17.758 49.501 1.00 78.81 118 SER A N 1
ATOM 949 C CA . SER A 1 118 ? 7.173 17.709 50.095 1.00 78.81 118 SER A CA 1
ATOM 950 C C . SER A 1 118 ? 7.134 16.709 51.249 1.00 78.81 118 SER A C 1
ATOM 952 O O . SER A 1 118 ? 6.617 17.047 52.305 1.00 78.81 118 SER A O 1
ATOM 954 N N . MET A 1 119 ? 7.773 15.544 51.100 1.00 76.44 119 MET A N 1
ATOM 955 C CA . MET A 1 119 ? 7.912 14.532 52.153 1.00 76.44 119 MET A CA 1
ATOM 956 C C . MET A 1 119 ? 8.604 15.078 53.405 1.00 76.44 119 MET A C 1
ATOM 958 O O . MET A 1 119 ? 8.169 14.786 54.512 1.00 76.44 119 MET A O 1
ATOM 962 N N . GLN A 1 120 ? 9.630 15.920 53.248 1.00 82.50 120 GLN A N 1
ATOM 963 C CA . GLN A 1 120 ? 10.341 16.542 54.375 1.00 82.50 120 GLN A CA 1
ATOM 964 C C . GLN A 1 120 ? 9.481 17.500 55.218 1.00 82.50 120 GLN A C 1
ATOM 966 O O . GLN A 1 120 ? 9.886 17.866 56.320 1.00 82.50 120 GLN A O 1
ATOM 971 N N . LYS A 1 121 ? 8.311 17.929 54.725 1.00 83.62 121 LYS A N 1
ATOM 972 C CA . LYS A 1 121 ? 7.393 18.799 55.479 1.00 83.62 121 LYS A CA 1
ATOM 973 C C . LYS A 1 121 ? 6.592 18.041 56.536 1.00 83.62 121 LYS A C 1
ATOM 975 O O . LYS A 1 121 ? 6.071 18.678 57.448 1.00 83.62 121 LYS A O 1
ATOM 980 N N . PHE A 1 122 ? 6.496 16.720 56.415 1.00 85.50 122 PHE A N 1
ATOM 981 C CA . PHE A 1 122 ? 5.753 15.867 57.337 1.00 85.50 122 PHE A CA 1
ATOM 982 C C . PHE A 1 122 ? 6.726 15.217 58.313 1.00 85.50 122 PHE A C 1
ATOM 984 O O . PHE A 1 122 ? 7.761 14.680 57.914 1.00 85.50 122 PHE A O 1
ATOM 991 N N . LYS A 1 123 ? 6.415 15.279 59.608 1.00 81.62 123 LYS A N 1
ATOM 992 C CA . LYS A 1 123 ? 7.274 14.707 60.653 1.00 81.62 123 LYS A CA 1
ATOM 993 C C . LYS A 1 123 ? 7.014 13.222 60.846 1.00 81.62 123 LYS A C 1
ATOM 995 O O . LYS A 1 123 ? 7.900 12.506 61.306 1.00 81.62 123 LYS A O 1
ATOM 1000 N N . THR A 1 124 ? 5.817 12.761 60.497 1.00 83.94 124 THR A N 1
ATOM 1001 C CA . THR A 1 124 ? 5.423 11.358 60.616 1.00 83.94 124 THR A CA 1
ATOM 1002 C C . THR A 1 124 ? 4.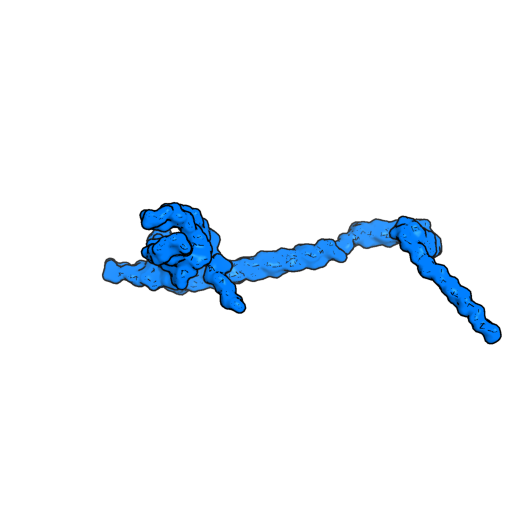795 10.847 59.326 1.00 83.94 124 THR A C 1
ATOM 1004 O O . THR A 1 124 ? 4.246 11.594 58.514 1.00 83.94 124 THR A O 1
ATOM 1007 N N . HIS A 1 125 ? 4.869 9.530 59.139 1.00 75.44 125 HIS A N 1
ATOM 1008 C CA . HIS A 1 125 ? 4.225 8.856 58.016 1.00 75.44 125 HIS A CA 1
ATOM 1009 C C . HIS A 1 125 ? 2.698 9.059 58.026 1.00 75.44 125 HIS A C 1
ATOM 1011 O O . HIS A 1 125 ? 2.091 9.213 56.972 1.00 75.44 125 HIS A O 1
ATOM 1017 N N . GLU A 1 126 ? 2.090 9.131 59.211 1.00 80.94 126 GLU A N 1
ATOM 1018 C CA . GLU A 1 126 ? 0.651 9.340 59.400 1.00 80.94 126 GLU A CA 1
ATOM 1019 C C . GLU A 1 126 ? 0.183 10.719 58.916 1.00 80.94 126 GLU A C 1
ATOM 1021 O O . GLU A 1 126 ? -0.863 10.822 58.274 1.00 80.94 126 GLU A O 1
ATOM 1026 N N . GLU A 1 127 ? 0.969 11.771 59.173 1.00 80.06 127 GLU A N 1
ATOM 1027 C CA . GLU A 1 127 ? 0.696 13.128 58.679 1.00 80.06 127 GLU A CA 1
ATOM 1028 C C . GLU A 1 127 ? 0.706 13.173 57.150 1.00 80.06 127 GLU A C 1
ATOM 1030 O O . GLU A 1 127 ? -0.196 13.745 56.538 1.00 80.06 127 GLU A O 1
ATOM 1035 N N . PHE A 1 128 ? 1.691 12.516 56.534 1.00 81.75 128 PHE A N 1
ATOM 1036 C CA . PHE A 1 128 ? 1.776 12.404 55.083 1.00 81.75 128 PHE A CA 1
ATOM 1037 C C . PHE A 1 128 ? 0.582 11.641 54.494 1.00 81.75 128 PHE A C 1
ATOM 1039 O O . PHE A 1 128 ? -0.034 12.114 53.540 1.00 81.75 128 PHE A O 1
ATOM 1046 N N . LEU A 1 129 ? 0.226 10.482 55.065 1.00 80.44 129 LEU A N 1
ATOM 1047 C CA . LEU A 1 129 ? -0.908 9.678 54.597 1.00 80.44 129 LEU A CA 1
ATOM 1048 C C . LEU A 1 129 ? -2.222 10.464 54.663 1.00 80.44 129 LEU A C 1
ATOM 1050 O O . LEU A 1 129 ? -3.001 10.444 53.708 1.00 80.44 129 LEU A O 1
ATOM 1054 N N . LYS A 1 130 ? -2.428 11.218 55.748 1.00 81.19 130 LYS A N 1
ATOM 1055 C CA . LYS A 1 130 ? -3.597 12.082 55.920 1.00 81.19 130 LYS A CA 1
ATOM 1056 C C . LYS A 1 130 ? -3.673 13.177 54.851 1.00 81.19 130 LYS A C 1
ATOM 1058 O O . LYS A 1 130 ? -4.765 13.433 54.347 1.00 81.19 130 LYS A O 1
ATOM 1063 N N . GLU A 1 131 ? -2.543 13.778 54.480 1.00 80.38 131 GLU A N 1
ATOM 1064 C CA . GLU A 1 131 ? -2.472 14.798 53.423 1.00 80.38 131 GLU A CA 1
ATOM 1065 C C . GLU A 1 131 ? -2.842 14.230 52.045 1.00 80.38 131 GLU A C 1
ATOM 1067 O O . GLU A 1 131 ? -3.579 14.857 51.287 1.00 80.38 131 GLU A O 1
ATOM 1072 N N . ILE A 1 132 ? -2.388 13.014 51.722 1.00 79.69 132 ILE A N 1
ATOM 1073 C CA . ILE A 1 132 ? -2.717 12.357 50.444 1.00 79.69 132 ILE A CA 1
ATOM 1074 C C . ILE A 1 132 ? -4.095 11.668 50.448 1.00 79.69 132 ILE A C 1
ATOM 1076 O O . ILE A 1 132 ? -4.424 10.938 49.513 1.00 79.69 132 ILE A O 1
ATOM 1080 N N . GLY A 1 133 ? -4.911 11.887 51.487 1.00 74.50 133 GLY A N 1
ATOM 1081 C CA . GLY A 1 133 ? -6.273 11.355 51.593 1.00 74.50 133 GLY A CA 1
ATOM 1082 C C . GLY A 1 133 ? -6.348 9.857 51.901 1.00 74.50 133 GLY A C 1
ATOM 1083 O O . GLY A 1 133 ? -7.397 9.243 51.704 1.00 74.50 133 GLY A O 1
ATOM 1084 N N . MET A 1 134 ? -5.259 9.256 52.384 1.00 74.50 134 MET A N 1
ATOM 1085 C CA . MET A 1 134 ? -5.219 7.861 52.815 1.00 74.50 134 MET A CA 1
ATOM 1086 C C . MET A 1 134 ? -5.328 7.787 54.340 1.00 74.50 134 MET A C 1
ATOM 1088 O O . MET A 1 134 ? -4.590 8.440 55.071 1.00 74.50 134 MET A O 1
ATOM 1092 N N . SER A 1 135 ? -6.249 6.972 54.847 1.00 66.25 135 SER A N 1
ATOM 1093 C CA . SER A 1 135 ? -6.310 6.650 56.277 1.00 66.25 135 SER A CA 1
ATOM 1094 C C . SER A 1 135 ? -5.709 5.270 56.508 1.00 66.25 135 SER A C 1
ATOM 1096 O O . SER A 1 135 ? -5.989 4.333 55.759 1.00 66.25 135 SER A O 1
ATOM 1098 N N . LEU A 1 136 ? -4.860 5.152 57.532 1.00 63.72 136 LEU A N 1
ATOM 1099 C CA . LEU A 1 136 ? -4.376 3.851 57.982 1.00 63.72 136 LEU A CA 1
ATOM 1100 C C . LEU A 1 136 ? -5.575 3.006 58.442 1.00 63.72 136 LEU A C 1
ATOM 1102 O O . LEU A 1 136 ? -6.491 3.547 59.076 1.00 63.72 136 LEU A O 1
ATOM 1106 N N . PRO A 1 137 ? -5.601 1.698 58.138 1.00 60.38 137 PRO A N 1
ATOM 1107 C CA . PRO A 1 137 ? -6.591 0.806 58.717 1.00 60.38 137 PRO A CA 1
ATOM 1108 C C . PRO A 1 137 ? -6.473 0.893 60.240 1.00 60.38 137 PRO A C 1
ATOM 1110 O O . PRO A 1 137 ? -5.382 0.709 60.774 1.00 60.38 137 PRO A O 1
ATOM 1113 N N . LYS A 1 138 ? -7.576 1.189 60.938 1.00 57.28 138 LYS A N 1
ATOM 1114 C CA . LYS A 1 138 ? -7.606 1.070 62.400 1.00 57.28 138 LYS A CA 1
ATOM 1115 C C . LYS A 1 138 ? -7.254 -0.376 62.741 1.00 57.28 138 LYS A C 1
ATOM 1117 O O . LYS A 1 138 ? -7.948 -1.283 62.274 1.00 57.28 138 LYS A O 1
ATOM 1122 N N . GLU A 1 139 ? -6.180 -0.580 63.499 1.00 53.31 139 GLU A N 1
ATOM 1123 C CA . GLU A 1 139 ? -5.891 -1.881 64.092 1.00 53.31 139 GLU A CA 1
ATOM 1124 C C . GLU A 1 139 ? -7.148 -2.326 64.844 1.00 53.31 139 GLU A C 1
ATOM 1126 O O . GLU A 1 139 ? -7.708 -1.585 65.652 1.00 53.31 139 GLU A O 1
ATOM 1131 N N . LYS A 1 140 ? -7.669 -3.502 64.490 1.00 48.12 140 LYS A N 1
ATOM 1132 C CA . LYS A 1 140 ? -8.652 -4.164 65.336 1.00 48.12 140 LYS A CA 1
ATOM 1133 C C . LYS A 1 140 ? -7.893 -4.577 66.585 1.00 48.12 140 LYS A C 1
ATOM 1135 O O . LYS A 1 140 ? -6.974 -5.386 66.472 1.00 48.12 140 LYS A O 1
ATOM 1140 N N . ASP A 1 141 ? -8.283 -4.024 67.726 1.00 47.25 141 ASP A N 1
ATOM 1141 C CA . ASP A 1 141 ? -7.882 -4.525 69.032 1.00 47.25 141 ASP A CA 1
ATOM 1142 C C . ASP A 1 141 ? -8.155 -6.034 69.060 1.00 47.25 141 ASP A C 1
ATOM 1144 O O . ASP A 1 141 ? -9.305 -6.480 69.048 1.00 47.25 141 ASP A O 1
ATOM 1148 N N . ASN A 1 142 ? -7.091 -6.835 69.020 1.00 46.12 142 ASN A N 1
ATOM 1149 C CA . ASN A 1 142 ? -7.182 -8.231 69.408 1.00 46.12 142 ASN A CA 1
ATOM 1150 C C . ASN A 1 142 ? -7.212 -8.249 70.935 1.00 46.12 142 ASN A C 1
ATOM 1152 O O . ASN A 1 142 ? -6.178 -8.400 71.585 1.00 46.12 142 ASN A O 1
ATOM 1156 N N . ASP A 1 143 ? -8.418 -8.112 71.488 1.00 48.31 143 ASP A N 1
ATOM 1157 C CA . ASP A 1 143 ? -8.752 -8.710 72.775 1.00 48.31 143 ASP A CA 1
ATOM 1158 C C . ASP A 1 143 ? -8.421 -10.202 72.674 1.00 48.31 143 ASP A C 1
ATOM 1160 O O . ASP A 1 143 ? -9.127 -10.986 72.035 1.00 48.31 143 ASP A O 1
ATOM 1164 N N . THR A 1 144 ? -7.305 -10.591 73.281 1.00 45.31 144 THR A N 1
ATOM 1165 C CA . THR A 1 144 ? -7.052 -11.985 73.627 1.00 45.31 144 THR A CA 1
ATOM 1166 C C . THR A 1 144 ? -6.808 -12.023 75.122 1.00 45.31 144 THR A C 1
ATOM 1168 O O . THR A 1 144 ? -5.883 -11.388 75.628 1.00 45.31 144 THR A O 1
ATOM 1171 N N . SER A 1 145 ? -7.749 -12.696 75.779 1.00 42.22 145 SER A N 1
ATOM 1172 C CA . SER A 1 145 ? -7.819 -13.022 77.200 1.00 42.22 145 SER A CA 1
ATOM 1173 C C . SER A 1 145 ? -6.588 -13.748 77.730 1.00 42.22 145 SER A C 1
ATOM 1175 O O . SER A 1 145 ? -5.895 -14.412 76.927 1.00 42.22 145 SER A O 1
#

Sequence (145 aa):
MPKPFSYWLPEWMQNTINTRTCSQCKNPYTKEDIIAIGVRSTDNGSLECSMYIEHECSSCGYRALTTFAQQKETSLEGMCCAILENIRRKKKTEKSRMLRKRKEGIMTEREVSQFLNSMQKFKTHEEFLKEIGMSLPKEKDNDTS

Organism: NCBI:txid412755